Protein AF-A0A4Y2HEY9-F1 (afdb_monomer_lite)

Secondary structure (DSSP, 8-state):
------SS-TTEEE-TTHHHHHHTT---TTEEEEEETTEEEEEEETTEEPBTTTTEEEEEEEES-TTT--EEEE-S-TTT--PPTT-EEEEEEEE---

Sequence (98 aa):
MRVVPETGTCERFVCTEISNFLQKGQKSKRFDWKVISGKIYVYKIANISNDPETGKFWLLYVRSNKETKTLTHFTVGPDEVILKDEQELIFWFKTVSI

Structure (mmCIF, N/CA/C/O backbone):
data_AF-A0A4Y2HEY9-F1
#
_entry.id   AF-A0A4Y2HEY9-F1
#
loop_
_atom_site.group_PDB
_atom_site.id
_atom_site.type_symbol
_atom_site.label_atom_id
_atom_site.label_alt_id
_atom_site.label_comp_id
_atom_site.label_asym_id
_atom_site.label_entity_id
_atom_site.label_seq_id
_atom_site.pdbx_PDB_ins_code
_atom_site.Cartn_x
_atom_site.Cartn_y
_atom_site.Cartn_z
_atom_site.occupancy
_atom_site.B_iso_or_equiv
_atom_site.auth_seq_id
_atom_site.auth_comp_id
_atom_site.auth_asym_id
_atom_site.auth_atom_id
_atom_site.pdbx_PDB_model_num
ATOM 1 N N . MET A 1 1 ? -13.231 18.650 -4.637 1.00 33.09 1 MET A N 1
ATOM 2 C CA . MET A 1 1 ? -12.657 18.206 -3.351 1.00 33.09 1 MET A CA 1
ATOM 3 C C . MET A 1 1 ? -11.169 17.950 -3.574 1.00 33.09 1 MET A C 1
ATOM 5 O O . MET A 1 1 ? -10.819 17.030 -4.303 1.00 33.09 1 MET A O 1
ATOM 9 N N . ARG A 1 2 ? -10.297 18.867 -3.129 1.00 27.64 2 ARG A N 1
ATOM 10 C CA . ARG A 1 2 ? -8.839 18.753 -3.304 1.00 27.64 2 ARG A CA 1
ATOM 11 C C . ARG A 1 2 ? -8.314 17.824 -2.214 1.00 27.64 2 ARG A C 1
ATOM 13 O O . ARG A 1 2 ? -8.427 18.159 -1.043 1.00 27.64 2 ARG A O 1
ATOM 20 N N . VAL A 1 3 ? -7.753 16.684 -2.604 1.00 40.50 3 VAL A N 1
ATOM 21 C CA . VAL A 1 3 ? -6.885 15.904 -1.716 1.00 40.50 3 VAL A CA 1
ATOM 22 C C . VAL A 1 3 ? -5.605 16.723 -1.602 1.00 40.50 3 VAL A C 1
ATOM 24 O O . VAL A 1 3 ? -4.801 16.746 -2.531 1.00 40.50 3 VAL A O 1
ATOM 27 N N . VAL A 1 4 ? -5.506 17.526 -0.546 1.00 33.53 4 VAL A N 1
ATOM 28 C CA . VAL A 1 4 ? -4.299 18.294 -0.247 1.00 33.53 4 VAL A CA 1
ATOM 29 C C . VAL A 1 4 ? -3.305 17.304 0.361 1.00 33.53 4 VAL A C 1
ATOM 31 O O . VAL A 1 4 ? -3.641 16.681 1.367 1.00 33.53 4 VAL A O 1
ATOM 34 N N . PRO A 1 5 ? -2.122 17.096 -0.240 1.00 40.03 5 PRO A N 1
ATOM 35 C CA . PRO A 1 5 ? -1.072 16.336 0.412 1.00 40.03 5 PRO A CA 1
ATOM 36 C C . PRO A 1 5 ? -0.547 17.193 1.566 1.00 40.03 5 PRO A C 1
ATOM 38 O O . PRO A 1 5 ? 0.129 18.197 1.344 1.00 40.03 5 PRO A O 1
ATOM 41 N N . GLU A 1 6 ? -0.917 16.846 2.798 1.00 39.88 6 GLU A N 1
ATOM 42 C CA . GLU A 1 6 ? -0.269 17.413 3.976 1.00 39.88 6 GLU A CA 1
ATOM 43 C C . GLU A 1 6 ? 1.209 17.004 3.944 1.00 39.88 6 GLU A C 1
ATOM 45 O O . GLU A 1 6 ? 1.569 15.850 3.718 1.00 39.88 6 GLU A O 1
ATOM 50 N N . THR A 1 7 ? 2.057 18.014 4.059 1.00 42.84 7 THR A N 1
ATOM 51 C CA . THR A 1 7 ? 3.506 18.015 3.863 1.00 42.84 7 THR A CA 1
ATOM 52 C C . THR A 1 7 ? 4.239 16.858 4.553 1.00 42.84 7 THR A C 1
ATOM 54 O O . THR A 1 7 ? 4.184 16.742 5.775 1.00 42.84 7 THR A O 1
ATOM 57 N N . GLY A 1 8 ? 5.013 16.081 3.783 1.00 34.81 8 GLY A N 1
ATOM 58 C CA . GLY A 1 8 ? 6.036 15.162 4.301 1.00 34.81 8 GLY A CA 1
ATOM 59 C C . GLY A 1 8 ? 6.140 13.867 3.496 1.00 34.81 8 GLY A C 1
ATOM 60 O O . GLY A 1 8 ? 5.434 12.924 3.818 1.00 34.81 8 GLY A O 1
ATOM 61 N N . THR A 1 9 ? 7.009 13.872 2.472 1.00 35.28 9 THR A N 1
ATOM 62 C CA . THR A 1 9 ? 7.412 12.752 1.585 1.00 35.28 9 THR A CA 1
ATOM 63 C C . THR A 1 9 ? 6.271 11.989 0.872 1.00 35.28 9 THR A C 1
ATOM 65 O O . THR A 1 9 ? 5.261 11.615 1.452 1.00 35.28 9 THR A O 1
ATOM 68 N N . CYS A 1 10 ? 6.412 11.712 -0.433 1.00 48.12 10 CYS A N 1
ATOM 69 C CA . CYS A 1 10 ? 5.463 10.912 -1.244 1.00 48.12 10 CYS A CA 1
ATOM 70 C C . CYS A 1 10 ? 5.385 9.420 -0.825 1.00 48.12 10 CYS A C 1
ATOM 72 O O . CYS A 1 10 ? 5.221 8.537 -1.661 1.00 48.12 10 CYS A O 1
ATOM 74 N N . GLU A 1 11 ? 5.545 9.115 0.460 1.00 51.81 11 GLU A N 1
ATOM 75 C CA . GLU A 1 11 ? 5.642 7.765 1.011 1.00 51.81 11 GLU A CA 1
ATOM 76 C C . GLU A 1 11 ? 4.318 7.303 1.629 1.00 51.81 11 GLU A C 1
ATOM 78 O O . GLU A 1 11 ? 4.087 6.103 1.740 1.00 51.81 11 GLU A O 1
ATOM 83 N N . ARG A 1 12 ? 3.412 8.220 1.997 1.00 52.44 12 ARG A N 1
ATOM 84 C CA . ARG A 1 12 ? 2.141 7.891 2.660 1.00 52.44 12 ARG A CA 1
ATOM 85 C C . ARG A 1 12 ? 0.941 8.428 1.884 1.00 52.44 12 ARG A C 1
ATOM 87 O O . ARG A 1 12 ? 0.767 9.635 1.762 1.00 52.44 12 ARG A O 1
ATOM 94 N N . PHE A 1 13 ? 0.064 7.529 1.442 1.00 62.09 13 PHE A N 1
ATOM 95 C CA . PHE A 1 13 ? -1.208 7.868 0.806 1.00 62.09 13 PHE A CA 1
ATOM 96 C C . PHE A 1 13 ? -2.374 7.374 1.663 1.00 62.09 13 PHE A C 1
ATOM 98 O O . PHE A 1 13 ? -2.582 6.174 1.834 1.00 62.09 13 PHE A O 1
ATOM 105 N N . VAL A 1 14 ? -3.154 8.311 2.208 1.00 61.47 14 VAL A N 1
ATOM 106 C CA . VAL A 1 14 ? -4.442 8.006 2.849 1.00 61.47 14 VAL A CA 1
ATOM 107 C C . VAL A 1 14 ? -5.473 7.823 1.743 1.00 61.47 14 VAL A C 1
ATOM 109 O O . VAL A 1 14 ? -5.611 8.681 0.872 1.00 61.47 14 VAL A O 1
ATOM 112 N N . CYS A 1 15 ? -6.168 6.692 1.735 1.00 60.09 15 CYS A N 1
ATOM 113 C CA . CYS A 1 15 ? -7.045 6.312 0.637 1.00 60.09 15 CYS A CA 1
ATOM 114 C C . CYS A 1 15 ? -8.353 5.717 1.149 1.00 60.09 15 CYS A C 1
ATOM 116 O O . CYS A 1 15 ? -8.643 4.538 0.969 1.00 60.09 15 CYS A O 1
ATOM 118 N N . THR A 1 16 ? -9.193 6.582 1.710 1.00 58.03 16 THR A N 1
ATOM 119 C CA . THR A 1 16 ? -10.617 6.290 1.939 1.00 58.03 16 THR A CA 1
ATOM 120 C C . THR A 1 16 ? -11.375 6.055 0.624 1.00 58.03 16 THR A C 1
ATOM 122 O O . THR A 1 16 ? -12.408 5.393 0.603 1.00 58.03 16 THR A O 1
ATOM 125 N N . GLU A 1 17 ? -10.851 6.554 -0.501 1.00 58.00 17 GLU A N 1
ATOM 126 C CA . GLU A 1 17 ? -11.474 6.424 -1.821 1.00 58.00 17 GLU A CA 1
ATOM 127 C C . GLU A 1 17 ? -11.154 5.094 -2.535 1.00 58.00 17 GLU A C 1
ATOM 129 O O . GLU A 1 17 ? -11.946 4.672 -3.376 1.00 58.00 17 GLU A O 1
ATOM 134 N N . ILE A 1 18 ? -10.044 4.402 -2.215 1.00 61.50 18 ILE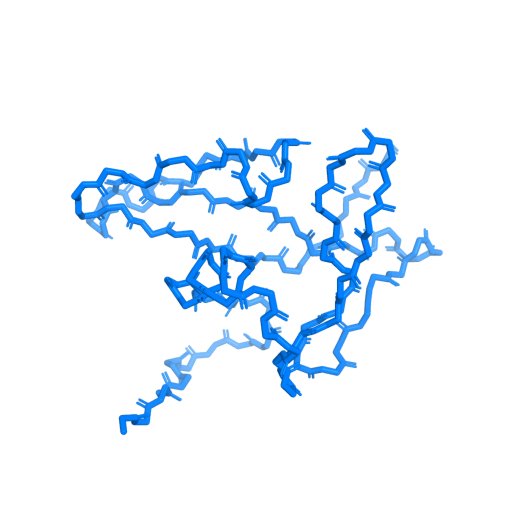 A N 1
ATOM 135 C CA . ILE A 1 18 ? -9.637 3.169 -2.930 1.00 61.50 18 ILE A CA 1
ATOM 136 C C . ILE A 1 18 ? -10.691 2.073 -2.782 1.00 61.50 18 ILE A C 1
ATOM 138 O O . ILE A 1 18 ? -11.117 1.515 -3.791 1.00 61.50 18 ILE A O 1
ATOM 142 N N . SER A 1 19 ? -11.174 1.811 -1.566 1.00 60.31 19 SER A N 1
ATOM 143 C CA . SER A 1 19 ? -12.212 0.799 -1.333 1.00 60.31 19 SER A CA 1
ATOM 144 C C . SER A 1 19 ? -13.489 1.093 -2.127 1.00 60.31 19 SER A C 1
ATOM 146 O O . SER A 1 19 ? -14.119 0.175 -2.645 1.00 60.31 19 SER A O 1
ATOM 148 N N . ASN A 1 20 ? -13.853 2.367 -2.300 1.00 61.00 20 ASN A N 1
ATOM 149 C CA . ASN A 1 20 ? -15.009 2.765 -3.108 1.00 61.00 20 ASN A CA 1
ATOM 150 C C . ASN A 1 20 ? -14.763 2.597 -4.616 1.00 61.00 20 ASN A C 1
ATOM 152 O O . ASN A 1 20 ? -15.671 2.187 -5.338 1.00 61.00 20 ASN A O 1
ATOM 156 N N . PHE A 1 21 ? -13.555 2.893 -5.105 1.00 62.84 21 PHE A N 1
ATOM 157 C CA . PHE A 1 21 ? -13.191 2.683 -6.511 1.00 62.84 21 PHE A CA 1
ATOM 158 C C . PHE A 1 21 ? -13.149 1.198 -6.882 1.00 62.84 21 PHE A C 1
ATOM 160 O O . PHE A 1 21 ? -13.644 0.832 -7.948 1.00 62.84 21 PHE A O 1
ATOM 167 N N . LEU A 1 22 ? -12.606 0.354 -5.999 1.00 62.03 22 LEU A N 1
ATOM 168 C CA . LEU A 1 22 ? -12.521 -1.093 -6.204 1.00 62.03 22 LEU A CA 1
ATOM 169 C C . LEU A 1 22 ? -13.906 -1.745 -6.211 1.00 62.03 22 LEU A C 1
ATOM 171 O O . LEU A 1 22 ? -14.215 -2.480 -7.143 1.00 62.03 22 LEU A O 1
ATOM 175 N N . GLN A 1 23 ? -14.777 -1.393 -5.258 1.00 60.22 23 GLN A N 1
ATOM 176 C CA . GLN A 1 23 ? -16.169 -1.864 -5.244 1.00 60.22 23 GLN A CA 1
ATOM 177 C C . GLN A 1 23 ? -16.943 -1.457 -6.505 1.00 60.22 23 GLN A C 1
ATOM 179 O O . GLN A 1 23 ? -17.793 -2.200 -6.985 1.00 60.22 23 GLN A O 1
ATOM 184 N N . LYS A 1 24 ? -16.643 -0.279 -7.066 1.00 60.03 24 LYS A N 1
ATOM 185 C CA . LYS A 1 24 ? -17.280 0.225 -8.292 1.00 60.03 24 LYS A CA 1
ATOM 186 C C . LYS A 1 24 ? -16.586 -0.227 -9.581 1.00 60.03 24 LYS A C 1
ATOM 188 O O . LYS A 1 24 ? -17.023 0.171 -10.659 1.00 60.03 24 LYS A O 1
ATOM 193 N N . GLY A 1 25 ? -15.497 -0.996 -9.493 1.00 56.22 25 GLY A N 1
ATOM 194 C CA . GLY A 1 25 ? -14.717 -1.449 -10.649 1.00 56.22 25 GLY A CA 1
ATOM 195 C C . GLY A 1 25 ? -14.150 -0.315 -11.516 1.00 56.22 25 GLY A C 1
ATOM 196 O O . GLY A 1 25 ? -13.835 -0.528 -12.686 1.00 56.22 25 GLY A O 1
ATOM 197 N N . GLN A 1 26 ? -14.036 0.907 -10.985 1.00 55.81 26 GLN A N 1
ATOM 198 C CA . GLN A 1 26 ? -13.565 2.054 -11.758 1.00 55.81 26 GLN A CA 1
ATOM 199 C C . GLN A 1 26 ? -12.036 2.105 -11.782 1.00 55.81 26 GLN A C 1
ATOM 201 O O . GLN A 1 26 ? -11.373 2.095 -10.744 1.00 55.81 26 GLN A O 1
ATOM 206 N N . LYS A 1 27 ? -11.464 2.237 -12.986 1.00 55.50 27 LYS A N 1
ATOM 207 C CA . LYS A 1 27 ? -10.040 2.548 -13.156 1.00 55.50 27 LYS A CA 1
ATOM 208 C C . LYS A 1 27 ? -9.760 3.954 -12.631 1.00 55.50 27 LYS A C 1
ATOM 210 O O . LYS A 1 27 ? -10.197 4.945 -13.215 1.00 55.50 27 LYS A O 1
ATOM 215 N N . SER A 1 28 ? -9.004 4.042 -11.544 1.00 61.75 28 SER A N 1
ATOM 216 C CA . SER A 1 28 ? -8.480 5.311 -11.054 1.00 61.75 28 SER A CA 1
ATOM 217 C C . SER A 1 28 ? -7.231 5.688 -11.840 1.00 61.75 28 SER A C 1
ATOM 219 O O . SER A 1 28 ? -6.316 4.885 -11.976 1.00 61.75 28 SER A O 1
ATOM 221 N N . LYS A 1 29 ? -7.125 6.943 -12.289 1.00 61.31 29 LYS A N 1
ATOM 222 C CA . LYS A 1 29 ? -5.869 7.472 -12.859 1.00 61.31 29 LYS A CA 1
ATOM 223 C C . LYS A 1 29 ? -4.735 7.573 -11.824 1.00 61.31 29 LYS A C 1
ATOM 225 O O . LYS A 1 29 ? -3.628 7.962 -12.177 1.00 61.31 29 LYS A O 1
ATOM 230 N N . ARG A 1 30 ? -5.016 7.305 -10.541 1.00 69.94 30 ARG A N 1
ATOM 231 C CA . ARG A 1 30 ? -4.078 7.495 -9.428 1.00 69.94 30 ARG A CA 1
ATOM 232 C C . ARG A 1 30 ? -3.451 6.207 -8.910 1.00 69.94 30 ARG A C 1
ATOM 234 O O . ARG A 1 30 ? -2.491 6.320 -8.161 1.00 69.94 30 ARG A O 1
ATOM 241 N N . PHE A 1 31 ? -3.946 5.024 -9.259 1.00 75.94 31 PHE A N 1
ATOM 242 C CA . PHE A 1 31 ? -3.336 3.767 -8.827 1.00 75.94 31 PHE A CA 1
ATOM 243 C C . PHE A 1 31 ? -3.632 2.637 -9.811 1.00 75.94 31 PHE A C 1
ATOM 245 O O . PHE A 1 31 ? -4.743 2.550 -10.330 1.00 75.94 31 PHE A O 1
ATOM 252 N N . ASP A 1 32 ? -2.648 1.763 -10.015 1.00 83.06 32 ASP A N 1
ATOM 253 C CA . ASP A 1 32 ? -2.812 0.532 -10.778 1.00 83.06 32 ASP A CA 1
ATOM 254 C C . ASP A 1 32 ? -2.839 -0.667 -9.831 1.00 83.06 32 ASP A C 1
ATOM 256 O O . ASP A 1 32 ? -2.076 -0.780 -8.861 1.00 83.06 32 ASP A O 1
ATOM 260 N N . TRP A 1 33 ? -3.755 -1.576 -10.133 1.00 84.31 33 TRP A N 1
ATOM 261 C CA . TRP A 1 33 ? -4.014 -2.776 -9.363 1.00 84.31 33 TRP A CA 1
ATOM 262 C C . TRP A 1 33 ? -4.241 -3.955 -10.303 1.00 84.31 33 TRP A C 1
ATOM 264 O O . TRP A 1 33 ? -4.573 -3.788 -11.478 1.00 84.31 33 TRP A O 1
ATOM 274 N N . LYS A 1 34 ? -4.042 -5.161 -9.783 1.00 84.19 34 LYS A N 1
ATOM 275 C CA . LYS A 1 34 ? -4.326 -6.416 -10.480 1.00 84.19 34 LYS A CA 1
ATOM 276 C C . LYS A 1 34 ? -4.919 -7.422 -9.509 1.00 84.19 34 LYS A C 1
ATOM 278 O O . LYS A 1 34 ? -4.699 -7.314 -8.307 1.00 84.19 34 LYS A O 1
ATOM 283 N N . VAL A 1 35 ? -5.646 -8.404 -10.025 1.00 82.19 35 VAL A N 1
ATOM 284 C CA . VAL A 1 35 ? -6.130 -9.523 -9.211 1.00 82.19 35 VAL A CA 1
ATOM 285 C C . VAL A 1 35 ? -5.063 -10.613 -9.205 1.00 82.19 35 VAL A C 1
ATOM 287 O O . VAL A 1 35 ? -4.636 -11.061 -10.267 1.00 82.19 35 VAL A O 1
ATOM 290 N N . ILE A 1 36 ? -4.619 -11.030 -8.020 1.00 81.12 36 ILE A N 1
ATOM 291 C CA . ILE A 1 36 ? -3.703 -12.161 -7.829 1.00 81.12 36 ILE A CA 1
ATOM 292 C C . ILE A 1 36 ? -4.386 -13.140 -6.885 1.00 81.12 36 ILE A C 1
ATOM 294 O O . ILE A 1 36 ? -4.759 -12.763 -5.778 1.00 81.12 36 ILE A O 1
ATOM 298 N N . SER A 1 37 ? -4.562 -14.390 -7.315 1.00 81.50 37 SER A N 1
ATOM 299 C CA . SER A 1 37 ? -5.188 -15.439 -6.492 1.00 81.50 37 SER A CA 1
ATOM 300 C C . SER A 1 37 ? -6.550 -15.026 -5.907 1.00 81.50 37 SER A C 1
ATOM 302 O O . SER A 1 37 ? -6.851 -15.313 -4.754 1.00 81.50 37 SER A O 1
ATOM 304 N N . GLY A 1 38 ? -7.356 -14.302 -6.693 1.00 78.12 38 GLY A N 1
ATOM 305 C CA . GLY A 1 38 ? -8.674 -13.804 -6.279 1.00 78.12 38 GLY A CA 1
ATOM 306 C C . GLY A 1 38 ? -8.660 -12.560 -5.383 1.00 78.12 38 GLY A C 1
ATOM 307 O O . GLY A 1 38 ? -9.731 -12.075 -5.050 1.00 78.12 38 GLY A O 1
ATOM 308 N N . LYS A 1 39 ? -7.484 -12.023 -5.031 1.00 77.19 39 LYS A N 1
ATOM 309 C CA . LYS A 1 39 ? -7.323 -10.852 -4.154 1.00 77.19 39 LYS A CA 1
ATOM 310 C C . LYS A 1 39 ? -6.851 -9.635 -4.935 1.00 77.19 39 LYS A C 1
ATOM 312 O O . LYS A 1 39 ? -6.049 -9.770 -5.866 1.00 77.19 39 LYS A O 1
ATOM 317 N N . ILE A 1 40 ? -7.299 -8.439 -4.553 1.00 81.56 40 ILE A N 1
ATOM 318 C CA . ILE A 1 40 ? -6.830 -7.208 -5.194 1.00 81.56 40 ILE A CA 1
ATOM 319 C C . ILE A 1 40 ? -5.439 -6.849 -4.671 1.00 81.56 40 ILE A C 1
ATOM 321 O O . ILE A 1 40 ? -5.212 -6.675 -3.478 1.00 81.56 40 ILE A O 1
ATOM 325 N N . TYR A 1 41 ? -4.496 -6.696 -5.595 1.00 82.62 41 TYR A N 1
ATOM 326 C CA . TYR A 1 41 ? -3.129 -6.287 -5.319 1.00 82.62 41 TYR A CA 1
ATOM 327 C C . TYR A 1 41 ? -2.837 -4.942 -5.980 1.00 82.62 41 TYR A C 1
ATOM 329 O O . TYR A 1 41 ? -2.765 -4.835 -7.208 1.00 82.62 41 TYR A O 1
ATOM 337 N N . VAL A 1 42 ? -2.657 -3.909 -5.158 1.00 84.69 42 VAL A N 1
ATOM 338 C CA . VAL A 1 42 ? -2.245 -2.574 -5.607 1.00 84.69 42 VAL A CA 1
ATOM 339 C C . VAL A 1 42 ? -0.725 -2.559 -5.724 1.00 84.69 42 VAL A C 1
ATOM 341 O O . VAL A 1 42 ? -0.022 -2.739 -4.734 1.00 84.69 42 VAL A O 1
ATOM 344 N N . TYR A 1 43 ? -0.216 -2.357 -6.938 1.00 85.62 43 TYR A N 1
ATOM 345 C CA . TYR A 1 43 ? 1.227 -2.384 -7.201 1.00 85.62 43 TYR A CA 1
ATOM 346 C C . TYR A 1 43 ? 1.794 -1.029 -7.603 1.00 85.62 43 TYR A C 1
ATOM 348 O O . TYR A 1 43 ? 3.010 -0.895 -7.726 1.00 85.62 43 TYR A O 1
ATOM 356 N N . LYS A 1 44 ? 0.939 -0.029 -7.832 1.00 85.31 44 LYS A N 1
ATOM 357 C CA . LYS A 1 44 ? 1.371 1.310 -8.216 1.00 85.31 44 LYS A CA 1
ATOM 358 C C . LYS A 1 44 ? 0.391 2.356 -7.714 1.00 85.31 44 LYS A C 1
ATOM 360 O O . LYS A 1 44 ? -0.806 2.220 -7.933 1.00 85.31 44 LYS A O 1
ATOM 365 N N . ILE A 1 45 ? 0.890 3.419 -7.091 1.00 84.06 45 ILE A N 1
ATOM 366 C CA . ILE A 1 45 ? 0.097 4.567 -6.626 1.00 84.06 45 ILE A CA 1
ATOM 367 C C . ILE A 1 45 ? 0.840 5.844 -7.012 1.00 84.06 45 ILE A C 1
ATOM 369 O O . ILE A 1 45 ? 2.054 5.923 -6.871 1.00 84.06 45 ILE A O 1
ATOM 373 N N . ALA A 1 46 ? 0.128 6.837 -7.545 1.00 80.94 46 ALA A N 1
ATOM 374 C CA . ALA A 1 46 ? 0.665 8.129 -7.978 1.00 80.94 46 ALA A CA 1
ATOM 375 C C . ALA A 1 46 ? 1.914 8.013 -8.879 1.00 80.94 46 ALA A C 1
ATOM 377 O O . ALA A 1 46 ? 2.850 8.798 -8.780 1.00 80.94 46 ALA A O 1
ATOM 378 N N . ASN A 1 47 ? 1.910 7.021 -9.774 1.00 80.69 47 ASN A N 1
ATOM 379 C CA . ASN A 1 47 ? 3.013 6.669 -10.671 1.00 80.69 47 ASN A CA 1
ATOM 380 C C . ASN A 1 47 ? 4.256 6.017 -10.025 1.00 80.69 47 ASN A C 1
ATOM 382 O O . ASN A 1 47 ? 5.208 5.706 -10.734 1.00 80.69 47 ASN A O 1
ATOM 386 N N . ILE A 1 48 ? 4.230 5.738 -8.722 1.00 83.19 48 ILE A N 1
ATOM 387 C CA . ILE A 1 48 ? 5.280 5.011 -7.999 1.00 83.19 48 ILE A CA 1
ATOM 388 C C . ILE A 1 48 ? 4.893 3.534 -7.954 1.00 83.19 48 ILE A C 1
ATOM 390 O O . ILE A 1 48 ? 3.838 3.200 -7.412 1.00 83.19 48 ILE A O 1
ATOM 394 N N . SER A 1 49 ? 5.721 2.660 -8.524 1.00 88.19 49 SER A N 1
ATOM 395 C CA . SER A 1 49 ? 5.478 1.210 -8.569 1.00 88.19 49 SER A CA 1
ATOM 396 C C . SER A 1 49 ? 6.234 0.481 -7.463 1.00 88.19 49 SER A C 1
ATOM 398 O O . SER A 1 49 ? 7.261 0.966 -6.992 1.00 88.19 49 SER A O 1
ATOM 400 N N . ASN A 1 50 ? 5.754 -0.705 -7.097 1.00 87.38 50 ASN A N 1
ATOM 401 C CA . ASN A 1 50 ? 6.527 -1.655 -6.306 1.00 87.38 50 ASN A CA 1
ATOM 402 C C . ASN A 1 50 ? 7.807 -2.035 -7.052 1.00 87.38 50 ASN A C 1
ATOM 404 O O . ASN A 1 50 ? 7.787 -2.236 -8.267 1.00 87.38 50 ASN A O 1
ATOM 408 N N . ASP A 1 51 ? 8.886 -2.167 -6.297 1.00 87.94 51 ASP A N 1
ATOM 409 C CA . ASP A 1 51 ? 10.208 -2.521 -6.778 1.00 87.94 51 ASP A CA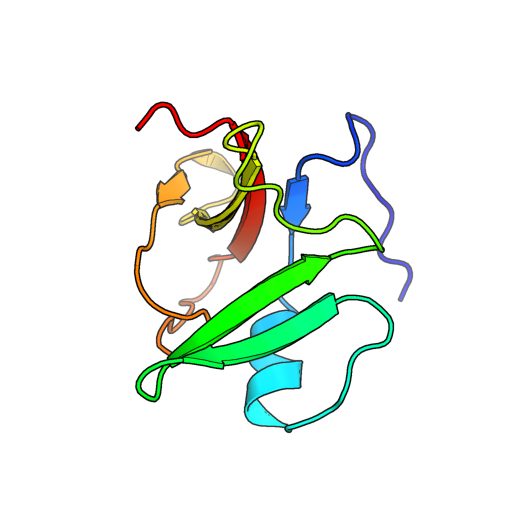 1
ATOM 410 C C . ASP A 1 51 ? 10.743 -3.695 -5.943 1.00 87.94 51 ASP A C 1
ATOM 412 O O . ASP A 1 51 ? 11.253 -3.496 -4.834 1.00 87.94 51 ASP A O 1
ATOM 416 N N . PRO A 1 52 ? 10.595 -4.931 -6.451 1.00 85.69 52 PRO A N 1
ATOM 417 C CA . PRO A 1 52 ? 11.107 -6.118 -5.784 1.00 85.69 52 PRO A CA 1
ATOM 418 C C . PRO A 1 52 ? 12.632 -6.138 -5.646 1.00 85.69 52 PRO A C 1
ATOM 420 O O . PRO A 1 52 ? 13.121 -6.751 -4.703 1.00 85.69 52 PRO A O 1
ATOM 423 N N . GLU A 1 53 ? 13.381 -5.477 -6.538 1.00 88.19 53 GLU A N 1
ATOM 424 C CA . GLU A 1 53 ? 14.851 -5.473 -6.505 1.00 88.19 53 GLU A CA 1
ATOM 425 C C . GLU A 1 53 ? 15.374 -4.655 -5.324 1.00 88.19 53 GLU A C 1
ATOM 427 O O . GLU A 1 53 ? 16.348 -5.036 -4.676 1.00 88.19 53 GLU A O 1
ATOM 432 N N . THR A 1 54 ? 14.691 -3.554 -4.997 1.00 84.50 54 THR A N 1
ATOM 433 C CA . THR A 1 54 ? 15.021 -2.711 -3.836 1.00 84.50 54 THR A CA 1
ATOM 434 C C . THR A 1 54 ? 14.174 -3.015 -2.598 1.00 84.50 54 THR A C 1
ATOM 436 O O . THR A 1 54 ? 14.275 -2.315 -1.585 1.00 84.50 54 THR A O 1
ATOM 439 N N . GLY A 1 55 ? 13.328 -4.049 -2.667 1.00 86.38 55 GLY A N 1
ATOM 440 C CA . GLY A 1 55 ? 12.420 -4.458 -1.598 1.00 86.38 55 GLY A CA 1
ATOM 441 C C . GLY A 1 55 ? 11.349 -3.418 -1.259 1.00 86.38 55 GLY A C 1
ATOM 442 O O . GLY A 1 55 ? 10.816 -3.438 -0.153 1.00 86.38 55 GLY A O 1
ATOM 443 N N . LYS A 1 56 ? 11.044 -2.467 -2.150 1.00 86.31 56 LYS A N 1
ATOM 444 C CA . LYS A 1 56 ? 10.079 -1.392 -1.883 1.00 86.31 56 LYS A CA 1
ATOM 445 C C . LYS A 1 56 ? 8.682 -1.768 -2.344 1.00 86.31 56 LYS A C 1
ATOM 447 O O . LYS A 1 56 ? 8.435 -1.973 -3.531 1.00 86.31 56 LYS A O 1
ATOM 452 N N . PHE A 1 57 ? 7.739 -1.778 -1.412 1.00 87.88 57 PHE A N 1
ATOM 453 C CA . PHE A 1 57 ? 6.359 -2.156 -1.683 1.00 87.88 57 PHE A CA 1
ATOM 454 C C . PHE A 1 57 ? 5.372 -1.150 -1.095 1.00 87.88 57 PHE A C 1
ATOM 456 O O . PHE A 1 57 ? 5.592 -0.568 -0.031 1.00 87.88 57 PHE A O 1
ATOM 463 N N . TRP A 1 58 ? 4.250 -0.976 -1.787 1.00 86.88 58 TRP A N 1
ATOM 464 C CA . TRP A 1 58 ? 3.033 -0.391 -1.250 1.00 86.88 58 TRP A CA 1
ATOM 465 C C . TRP A 1 58 ? 2.378 -1.385 -0.298 1.00 86.88 58 TRP A C 1
ATOM 467 O O . TRP A 1 58 ? 1.829 -2.401 -0.720 1.00 86.88 58 TRP A O 1
ATOM 477 N N . LEU A 1 59 ? 2.442 -1.079 0.993 1.00 86.19 59 LEU A N 1
ATOM 478 C CA . LEU A 1 59 ? 1.868 -1.892 2.057 1.00 86.19 59 LEU A CA 1
ATOM 479 C C . LEU A 1 59 ? 0.555 -1.298 2.547 1.00 86.19 59 LEU A C 1
ATOM 481 O O . LEU A 1 59 ? 0.413 -0.076 2.648 1.00 86.19 59 LEU A O 1
ATOM 485 N N . LEU A 1 60 ? -0.381 -2.178 2.887 1.00 86.19 60 LEU A N 1
ATOM 486 C CA . LEU A 1 60 ? -1.706 -1.810 3.355 1.00 86.19 60 LEU A CA 1
ATOM 487 C C . LEU A 1 60 ? -1.733 -1.695 4.879 1.00 86.19 60 LEU A C 1
ATOM 489 O O . LEU A 1 60 ? -1.395 -2.635 5.597 1.00 86.19 60 LEU A O 1
ATOM 493 N N . TYR A 1 61 ? -2.193 -0.554 5.375 1.00 85.12 61 TYR A N 1
ATOM 494 C CA . TYR A 1 61 ? -2.406 -0.302 6.791 1.00 85.12 61 TYR A CA 1
ATOM 495 C C . TYR A 1 61 ? -3.819 0.213 7.041 1.00 85.12 61 TYR A C 1
ATOM 497 O O . TYR A 1 61 ? -4.363 0.968 6.238 1.00 85.12 61 TYR A O 1
ATOM 505 N N . VAL A 1 62 ? -4.383 -0.123 8.197 1.00 83.25 62 VAL A N 1
ATOM 506 C CA . VAL A 1 62 ? -5.572 0.557 8.723 1.00 83.25 62 VAL A CA 1
ATOM 507 C C . VAL A 1 62 ? -5.173 1.342 9.956 1.00 83.25 62 VAL A C 1
ATOM 509 O O . VAL A 1 62 ? -4.517 0.825 10.864 1.00 83.25 62 VAL A O 1
ATOM 512 N N . ARG A 1 63 ? -5.565 2.612 9.974 1.00 81.50 63 ARG A N 1
ATOM 513 C CA . ARG A 1 63 ? -5.507 3.467 11.152 1.00 81.50 63 ARG A CA 1
ATOM 514 C C . ARG A 1 63 ? -6.835 3.361 11.884 1.00 81.50 63 ARG A C 1
ATOM 516 O O . ARG A 1 63 ? -7.852 3.766 11.332 1.00 81.50 63 ARG A O 1
ATOM 523 N N . SER A 1 64 ? -6.812 2.838 13.109 1.00 72.94 64 SER A N 1
ATOM 524 C CA . SER A 1 64 ? -8.029 2.627 13.907 1.00 72.94 64 SER A CA 1
ATOM 525 C C . SER A 1 64 ? -8.637 3.921 14.449 1.00 72.94 64 SER A C 1
ATOM 527 O O . SER A 1 64 ? -9.845 3.990 14.609 1.00 72.94 64 SER A O 1
ATOM 529 N N . ASN A 1 65 ? -7.808 4.924 14.753 1.00 71.81 65 ASN A N 1
ATOM 530 C CA . ASN A 1 65 ? -8.231 6.262 15.164 1.00 71.81 65 ASN A CA 1
ATOM 531 C C . ASN A 1 65 ? -7.116 7.262 14.780 1.00 71.81 65 ASN A C 1
ATOM 533 O O . ASN A 1 65 ? -5.921 6.943 14.857 1.00 71.81 65 ASN A O 1
ATOM 537 N N . LYS A 1 66 ? -7.491 8.464 14.327 1.00 63.97 66 LYS A N 1
ATOM 538 C CA . LYS A 1 66 ? -6.554 9.548 13.978 1.00 63.97 66 LYS A CA 1
ATOM 539 C C . LYS A 1 66 ? -5.659 9.962 15.149 1.00 63.97 66 LYS A C 1
ATOM 541 O O . LYS A 1 66 ? -4.487 10.262 14.918 1.00 63.97 66 LYS A O 1
ATOM 546 N N . GLU A 1 67 ? -6.177 9.919 16.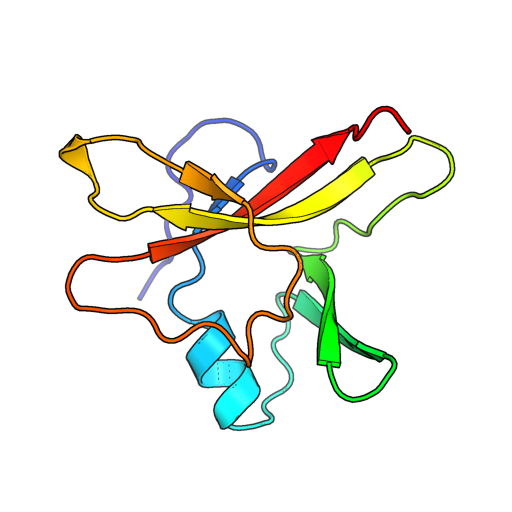372 1.00 68.12 67 GLU A N 1
ATOM 547 C CA . GLU A 1 67 ? -5.482 10.302 17.6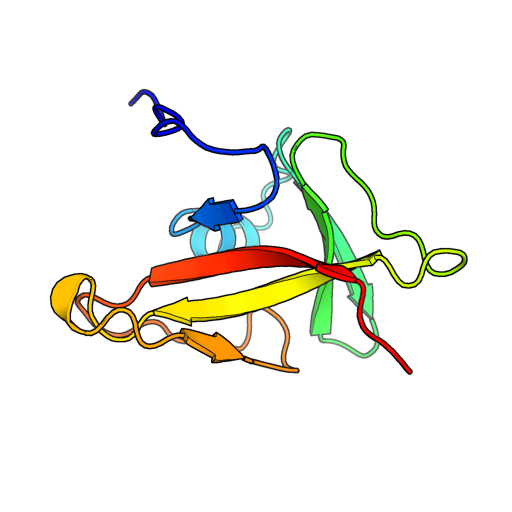03 1.00 68.12 67 GLU A CA 1
ATOM 548 C C . GLU A 1 67 ? -4.487 9.240 18.072 1.00 68.12 67 GLU A C 1
ATOM 550 O O . GLU A 1 67 ? -3.365 9.566 18.455 1.00 68.12 67 GLU A O 1
ATOM 555 N N . THR A 1 68 ? -4.844 7.956 17.980 1.00 63.56 68 THR A N 1
ATOM 556 C CA . THR A 1 68 ? -4.016 6.872 18.538 1.00 63.56 68 THR A CA 1
ATOM 557 C C . THR A 1 68 ? -2.795 6.543 17.681 1.00 63.56 68 THR A C 1
ATOM 559 O O . THR A 1 68 ? -1.960 5.741 18.099 1.00 63.56 68 THR A O 1
ATOM 562 N N . LYS A 1 69 ? -2.690 7.126 16.471 1.00 67.56 69 LYS A N 1
ATOM 563 C CA . LYS A 1 69 ? -1.626 6.911 15.462 1.00 67.56 69 LYS A CA 1
ATOM 564 C C . LYS A 1 69 ? -1.284 5.435 15.194 1.00 67.56 69 LYS A C 1
ATOM 566 O O . LYS A 1 69 ? -0.279 5.149 14.544 1.00 67.56 69 LYS A O 1
ATOM 571 N N . THR A 1 70 ? -2.116 4.504 15.654 1.00 77.44 70 THR A N 1
ATOM 572 C CA . THR A 1 70 ? -1.842 3.071 15.605 1.00 77.44 70 THR A CA 1
ATOM 573 C C . THR A 1 70 ? -2.179 2.578 14.208 1.00 77.44 70 THR A C 1
ATOM 575 O O . THR A 1 70 ? -3.302 2.756 13.736 1.00 77.44 70 THR A O 1
ATOM 578 N N . LEU A 1 71 ? -1.179 2.008 13.538 1.00 79.44 71 LEU A N 1
ATOM 579 C CA . LEU A 1 71 ? -1.290 1.465 12.191 1.00 79.44 71 LEU A CA 1
ATOM 580 C C . LEU A 1 71 ? -1.164 -0.049 12.264 1.00 79.44 71 LEU A C 1
ATOM 582 O O . LEU A 1 71 ? -0.106 -0.570 12.612 1.00 79.44 71 LEU A O 1
ATOM 586 N N . THR A 1 72 ? -2.227 -0.750 11.899 1.00 83.62 72 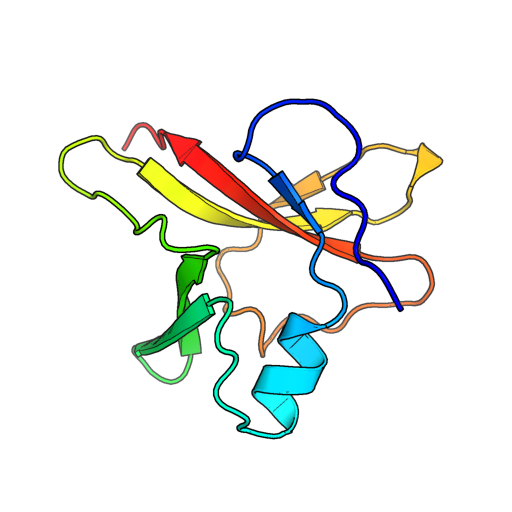THR A N 1
ATOM 587 C CA . THR A 1 72 ? -2.211 -2.207 11.782 1.00 83.62 72 THR A CA 1
ATOM 588 C C . THR A 1 72 ? -1.916 -2.569 10.336 1.00 83.62 72 THR A C 1
ATOM 590 O O . THR A 1 72 ? -2.616 -2.100 9.443 1.00 83.62 72 THR A O 1
ATOM 593 N N . HIS A 1 73 ? -0.865 -3.357 10.101 1.00 82.25 73 HIS A N 1
ATOM 594 C CA . HIS A 1 73 ? -0.531 -3.878 8.774 1.00 82.25 73 HIS A CA 1
ATOM 595 C C . HIS A 1 73 ? -1.483 -5.014 8.394 1.00 82.25 73 HIS A C 1
ATOM 597 O O . HIS A 1 73 ? -1.747 -5.894 9.213 1.00 82.25 73 HIS A O 1
ATOM 603 N N . PHE A 1 74 ? -1.948 -5.015 7.148 1.00 79.62 74 PHE A N 1
ATOM 604 C CA . PHE A 1 74 ? -2.788 -6.067 6.590 1.00 79.62 74 PHE A CA 1
ATOM 605 C C . PHE A 1 74 ? -2.078 -6.740 5.421 1.00 79.62 74 PHE A C 1
ATOM 607 O O . PHE A 1 74 ? -1.545 -6.079 4.536 1.00 79.62 74 PHE A O 1
ATOM 614 N N . THR A 1 75 ? -2.112 -8.070 5.407 1.00 78.62 75 THR A N 1
ATOM 615 C CA . THR A 1 75 ? -1.597 -8.903 4.308 1.00 78.62 75 THR A CA 1
ATOM 616 C C . THR A 1 75 ? -2.679 -9.281 3.293 1.00 78.62 75 THR A C 1
ATOM 618 O O . THR A 1 75 ? -2.391 -9.938 2.294 1.00 78.62 75 THR A O 1
ATOM 621 N N . VAL A 1 76 ? -3.927 -8.889 3.553 1.00 79.50 76 VAL A N 1
ATOM 622 C CA . VAL A 1 76 ? -5.070 -9.091 2.656 1.00 79.50 76 VAL A CA 1
ATOM 623 C C . VAL A 1 76 ? -5.199 -7.942 1.659 1.00 79.50 76 VAL A C 1
ATOM 625 O O . VAL A 1 76 ? -4.614 -6.873 1.847 1.00 79.50 76 VAL A O 1
ATOM 628 N N . GLY A 1 77 ? -5.966 -8.167 0.593 1.00 74.62 77 GLY A N 1
ATOM 629 C CA . GLY A 1 77 ? -6.282 -7.111 -0.361 1.00 74.62 77 GLY A CA 1
ATOM 630 C C . GLY A 1 77 ? -7.158 -6.017 0.270 1.00 74.62 77 GLY A C 1
ATOM 631 O O . GLY A 1 77 ? -7.888 -6.277 1.231 1.00 74.62 77 GLY A O 1
ATOM 632 N N . PRO A 1 78 ? -7.120 -4.778 -0.253 1.00 76.31 78 PRO A N 1
ATOM 633 C CA . PRO A 1 78 ? -7.975 -3.684 0.215 1.00 76.31 78 PRO A CA 1
ATOM 634 C C . PRO A 1 78 ? -9.477 -3.939 -0.004 1.00 76.31 78 PRO A C 1
ATOM 636 O O . PRO A 1 78 ? -10.295 -3.219 0.561 1.00 76.31 78 PRO A O 1
ATOM 639 N N . ASP A 1 79 ? -9.841 -4.929 -0.821 1.00 76.12 79 ASP A N 1
ATOM 640 C CA . ASP A 1 79 ? -11.207 -5.413 -1.035 1.00 76.12 79 ASP A CA 1
ATOM 641 C C . ASP A 1 79 ? -11.748 -6.255 0.128 1.00 76.12 79 ASP A C 1
ATOM 643 O O . ASP A 1 79 ? -12.954 -6.274 0.356 1.00 76.12 79 ASP A O 1
ATOM 647 N N . GLU A 1 80 ? -10.869 -6.899 0.897 1.00 78.69 80 GLU A N 1
ATOM 648 C CA . GLU A 1 80 ? -11.244 -7.688 2.078 1.00 78.69 80 GLU A CA 1
ATOM 649 C C . GLU A 1 80 ? -11.305 -6.833 3.358 1.00 78.69 80 GLU A C 1
ATOM 651 O O . GLU A 1 80 ? -11.773 -7.288 4.403 1.00 78.69 80 GLU A O 1
ATOM 656 N N . VAL A 1 81 ? -10.829 -5.583 3.303 1.00 78.12 81 VAL A N 1
ATOM 657 C CA . VAL A 1 81 ? -10.799 -4.685 4.461 1.00 78.12 81 VAL A CA 1
ATOM 658 C C . VAL A 1 81 ? -12.116 -3.924 4.587 1.00 78.12 81 VAL A C 1
ATOM 660 O O . VAL A 1 81 ? -12.404 -3.004 3.823 1.00 78.12 81 VAL A O 1
ATOM 663 N N . ILE A 1 82 ? -12.884 -4.264 5.621 1.00 76.88 82 ILE A N 1
ATOM 664 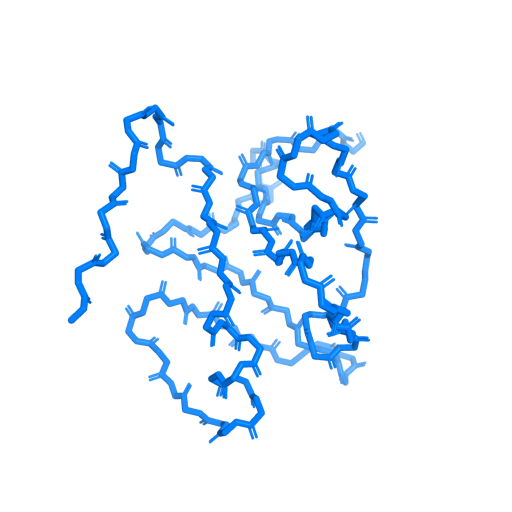C CA . ILE A 1 82 ? -14.086 -3.527 6.018 1.00 76.88 82 ILE A CA 1
ATOM 665 C C . ILE A 1 82 ? -13.682 -2.449 7.025 1.00 76.88 82 ILE A C 1
ATOM 667 O O . ILE A 1 82 ? -13.332 -2.750 8.168 1.00 76.88 82 ILE A O 1
ATOM 671 N N . LEU A 1 83 ? -13.727 -1.189 6.594 1.00 75.12 83 LEU A N 1
ATOM 672 C CA . LEU A 1 83 ? -13.490 -0.042 7.469 1.00 75.12 83 LEU A CA 1
ATOM 673 C C . LEU A 1 83 ? -14.700 0.187 8.379 1.00 75.12 83 LEU A C 1
ATOM 675 O O . LEU A 1 83 ? -15.835 0.238 7.906 1.00 75.12 83 LEU A O 1
ATOM 679 N N . LYS A 1 84 ? -14.448 0.341 9.679 1.00 77.38 84 LYS A N 1
ATOM 680 C CA . LYS A 1 84 ? -15.433 0.847 10.646 1.00 77.38 84 LYS A CA 1
ATOM 681 C C . LYS A 1 84 ? -15.391 2.377 10.692 1.00 77.38 84 LYS A C 1
ATOM 683 O O . LYS A 1 84 ? -14.455 2.984 10.168 1.00 77.38 84 LYS A O 1
ATOM 688 N N . ASP A 1 85 ? -16.385 2.988 11.334 1.00 71.56 85 ASP A N 1
ATOM 689 C CA . ASP A 1 85 ? -16.403 4.435 11.559 1.00 71.56 85 ASP A CA 1
ATOM 690 C C . ASP A 1 85 ? -15.083 4.919 12.178 1.00 71.56 85 ASP A C 1
ATOM 692 O O . ASP A 1 85 ? -14.477 4.238 13.006 1.00 71.56 85 ASP A O 1
ATOM 696 N N . GLU A 1 86 ? -14.621 6.081 11.708 1.00 75.62 86 GLU A N 1
ATOM 697 C CA . GLU A 1 86 ? -13.352 6.733 12.083 1.00 75.62 86 GLU A CA 1
ATOM 698 C C . GLU A 1 86 ? -12.057 6.010 11.666 1.00 75.62 86 GLU A C 1
ATOM 700 O O . GLU A 1 86 ? -10.962 6.546 11.873 1.00 75.62 86 GLU A O 1
ATOM 705 N N . GLN A 1 87 ? -12.152 4.846 11.015 1.00 78.50 87 GLN A N 1
ATOM 706 C CA . GLN A 1 87 ? -10.988 4.140 10.491 1.00 78.50 87 GLN A CA 1
ATOM 707 C C . GLN A 1 87 ? -10.585 4.633 9.102 1.00 78.50 87 GLN A C 1
ATOM 709 O O . GLN A 1 87 ? -11.413 4.962 8.253 1.00 78.50 87 GLN A O 1
ATOM 714 N N . GLU A 1 88 ? -9.280 4.627 8.836 1.00 80.44 88 GLU A N 1
ATOM 715 C CA . GLU A 1 88 ? -8.736 5.025 7.539 1.00 80.44 88 GLU A CA 1
ATOM 716 C C . GLU A 1 88 ? -7.802 3.970 6.976 1.00 80.44 88 GLU A C 1
ATOM 718 O O . GLU A 1 88 ? -6.864 3.517 7.635 1.00 80.44 88 GLU A O 1
ATOM 723 N N . LEU A 1 89 ? -8.026 3.644 5.708 1.00 80.56 89 LEU A N 1
ATOM 724 C CA . LEU A 1 89 ? -7.141 2.805 4.924 1.00 80.56 89 LEU A CA 1
ATOM 725 C C . LEU A 1 89 ? -5.986 3.643 4.372 1.00 80.56 89 LEU A C 1
ATOM 727 O O . LEU A 1 89 ? -6.183 4.715 3.793 1.00 80.56 89 LEU A O 1
ATOM 731 N N . ILE A 1 90 ? -4.765 3.167 4.578 1.00 83.44 90 ILE A N 1
ATOM 732 C CA . ILE A 1 90 ? -3.528 3.874 4.262 1.00 83.44 90 ILE A CA 1
ATOM 733 C C . ILE A 1 90 ? -2.626 2.930 3.489 1.00 83.44 90 ILE A C 1
ATOM 735 O O . ILE A 1 90 ? -2.323 1.833 3.948 1.00 83.44 90 ILE A O 1
ATOM 739 N N . PHE A 1 91 ? -2.142 3.397 2.348 1.00 84.12 91 PHE A N 1
ATOM 740 C CA . PHE A 1 91 ? -1.032 2.767 1.658 1.00 84.12 91 PHE A CA 1
ATOM 741 C C . PHE A 1 91 ? 0.261 3.482 2.021 1.00 84.12 91 PHE A C 1
ATOM 743 O O . PHE A 1 91 ? 0.363 4.708 1.917 1.00 84.12 91 PHE A O 1
ATOM 750 N N . TRP A 1 92 ? 1.250 2.712 2.460 1.00 85.81 92 TRP A N 1
ATOM 751 C CA . TRP A 1 92 ? 2.568 3.228 2.805 1.00 85.81 92 TRP A CA 1
ATOM 752 C C . TRP A 1 92 ? 3.622 2.540 1.947 1.00 85.81 92 TRP A C 1
ATOM 754 O O . TRP A 1 92 ? 3.751 1.319 1.982 1.00 85.81 92 TRP A O 1
ATOM 764 N N . PHE A 1 93 ? 4.370 3.328 1.180 1.00 85.88 93 PHE A N 1
ATOM 765 C CA . PHE A 1 93 ? 5.523 2.855 0.434 1.00 85.88 93 PHE A CA 1
ATOM 766 C C . PHE A 1 93 ? 6.716 2.712 1.369 1.00 85.88 93 PHE A C 1
ATOM 768 O O . PHE A 1 93 ? 7.195 3.703 1.925 1.00 85.88 93 PHE A O 1
ATOM 775 N N . LYS A 1 94 ? 7.179 1.479 1.569 1.00 84.75 94 LYS A N 1
ATOM 776 C CA . LYS A 1 94 ? 8.334 1.186 2.420 1.00 84.75 94 LYS A CA 1
ATOM 777 C C . LYS A 1 94 ? 9.196 0.090 1.838 1.00 84.75 94 LYS A C 1
ATOM 779 O O . LYS A 1 94 ? 8.703 -0.796 1.145 1.00 84.75 94 LYS A O 1
ATOM 784 N N . THR A 1 95 ? 10.470 0.127 2.207 1.00 85.12 95 THR A N 1
ATOM 785 C CA . THR A 1 95 ? 11.353 -1.027 2.078 1.00 85.12 95 THR A CA 1
ATOM 786 C C . THR A 1 95 ? 10.949 -2.086 3.099 1.00 85.12 95 THR A C 1
ATOM 788 O O . THR A 1 95 ? 10.854 -1.804 4.294 1.00 85.12 95 THR A O 1
ATOM 791 N N . VAL A 1 96 ? 10.707 -3.295 2.615 1.00 80.75 96 VAL A N 1
ATOM 792 C CA . VAL A 1 96 ? 10.504 -4.499 3.408 1.00 80.75 96 VAL A CA 1
ATOM 793 C C . VAL A 1 96 ? 11.792 -5.295 3.323 1.00 80.75 96 VAL A C 1
ATOM 795 O O . VAL A 1 96 ? 12.181 -5.729 2.241 1.00 80.75 96 VAL A O 1
ATOM 798 N N . SER A 1 97 ? 12.462 -5.461 4.457 1.00 66.94 97 SER A N 1
ATOM 799 C CA . SER A 1 97 ? 13.532 -6.447 4.562 1.00 66.94 97 SER A CA 1
ATOM 800 C C . SER A 1 97 ? 12.883 -7.827 4.567 1.00 66.94 97 SER A C 1
ATOM 802 O O . SER A 1 97 ? 12.061 -8.108 5.442 1.00 66.94 97 SER A O 1
ATOM 804 N N . ILE A 1 98 ? 13.199 -8.624 3.550 1.00 56.91 98 ILE A N 1
ATOM 805 C CA . ILE A 1 98 ? 12.800 -10.030 3.427 1.00 56.91 98 ILE A CA 1
ATOM 806 C C . ILE A 1 98 ? 13.819 -10.883 4.180 1.00 56.91 98 ILE A C 1
ATOM 808 O O . ILE A 1 98 ? 15.023 -10.552 4.083 1.00 56.91 98 ILE A O 1
#

Organism: Araneus ventricosus (NCBI:txid182803)

pLDDT: mean 71.61, std 15.27, range [27.64, 88.19]

Radius of gyration: 13.24 Å; chains: 1; bounding box: 32×34×32 Å

Foldseek 3Di:
DDPDPDDDDPFKDWPPPPLVCVVVVHDDPAWDWDQDPNFIGTQGGNRRGDDVVQQKGFWKWKDLAPVVSDTDTDPGHPNPDDDDPRMIIMTGIDRDDD